Protein 7D6F (pdb70)

Foldseek 3Di:
DWDKDKFFFDPVDAQFWDWAADDADPRQRIFTQDGHPPHSCVVSVPHDRGKRWQAKQPHGCRVPDPVVVVVCSVPVPRMMMTTIDHD/DPPDDDDDD

Structure (mmCIF, N/CA/C/O backbone):
data_7D6F
#
_entry.id   7D6F
#
_cell.length_a   74.045
_cell.length_b   95.666
_cell.length_c   35.167
_cell.angle_alpha   90.000
_cell.angle_beta   90.000
_cell.angle_gamma   90.000
#
_symmetry.space_group_name_H-M   'C 2 2 2'
#
loop_
_entity.id
_entity.type
_entity.pdbx_description
1 polymer 'Membrane-associated guanylate kinase, WW and PDZ domain-containing protein 2'
2 polymer 'Kinase D-interacting substrate of 220 kDa'
3 non-polymer GLYCEROL
4 water water
#
loop_
_atom_site.group_PDB
_atom_site.id
_atom_site.type_symbol
_atom_site.label_atom_id
_atom_site.label_alt_id
_atom_site.label_comp_id
_atom_site.label_asym_id
_atom_site.label_entity_id
_atom_site.label_seq_id
_atom_site.pdbx_PDB_ins_code
_atom_site.Cartn_x
_atom_site.Cartn_y
_atom_site.Cartn_z
_atom_site.occupancy
_atom_site.B_iso_or_equiv
_atom_site.auth_seq_id
_atom_site.auth_comp_id
_atom_site.auth_asym_id
_atom_site.auth_atom_id
_atom_site.pdbx_PDB_model_num
ATOM 1 N N . GLN A 1 7 ? -6.963 1.059 7.513 1.00 128.13 916 GLN A N 1
ATOM 2 C CA . GLN A 1 7 ? -6.371 0.345 8.638 1.00 130.03 916 GLN A CA 1
ATOM 3 C C . GLN A 1 7 ? -6.278 -1.148 8.345 1.00 125.94 916 GLN A C 1
ATOM 4 O O . GLN A 1 7 ? -6.896 -1.963 9.030 1.00 129.43 916 GLN A O 1
ATOM 6 N N . THR A 1 8 ? -5.499 -1.502 7.325 1.00 119.72 917 THR A N 1
ATOM 7 C CA . THR A 1 8 ? -5.363 -2.892 6.894 1.00 106.79 917 THR A CA 1
ATOM 8 C C . THR A 1 8 ? -4.151 -3.502 7.588 1.00 107.38 917 THR A C 1
ATOM 9 O O . THR A 1 8 ? -3.006 -3.217 7.231 1.00 107.85 917 THR A O 1
ATOM 13 N N . SER A 1 9 ? -4.404 -4.343 8.585 1.00 118.13 918 SER A N 1
ATOM 14 C CA . SER A 1 9 ? -3.358 -5.097 9.259 1.00 125.37 918 SER A CA 1
ATOM 15 C C . SER A 1 9 ? -3.272 -6.494 8.659 1.00 126.56 918 SER A C 1
ATOM 16 O O . SER A 1 9 ? -4.295 -7.141 8.416 1.00 131.58 918 SER A O 1
ATOM 19 N N . ASP A 1 10 ? -2.048 -6.952 8.412 1.00 121.26 919 ASP A N 1
ATOM 20 C CA . ASP A 1 10 ? -1.807 -8.246 7.788 1.00 108.63 919 ASP A CA 1
ATOM 21 C C . ASP A 1 10 ? -1.483 -9.283 8.855 1.00 99.73 919 ASP A C 1
ATOM 22 O O . ASP A 1 10 ? -0.579 -9.079 9.672 1.00 96.19 919 ASP A O 1
ATOM 27 N N . VAL A 1 11 ? -2.218 -10.391 8.839 1.00 94.95 920 VAL A N 1
ATOM 28 C CA . VAL A 1 11 ? -2.094 -11.447 9.836 1.00 87.16 920 VAL A CA 1
ATOM 29 C C . VAL A 1 11 ? -1.786 -12.752 9.118 1.00 89.19 920 VAL A C 1
ATOM 30 O O . VAL A 1 11 ? -2.596 -13.229 8.313 1.00 91.30 920 VAL A O 1
ATOM 34 N N . VAL A 1 12 ? -0.620 -13.330 9.411 1.00 83.85 921 VAL A N 1
ATOM 35 C CA . VAL A 1 12 ? -0.303 -14.682 8.966 1.00 81.17 921 VAL A CA 1
ATOM 36 C C . VAL A 1 12 ? -0.786 -15.653 10.033 1.00 77.30 921 VAL A C 1
ATOM 37 O O . VAL A 1 12 ? -0.796 -15.348 11.230 1.00 81.44 921 VAL A O 1
ATOM 41 N N . ILE A 1 13 ? -1.217 -16.830 9.594 1.00 74.36 922 ILE A N 1
ATOM 42 C CA . ILE A 1 13 ? -1.798 -17.836 10.474 1.00 68.07 922 ILE A CA 1
ATOM 43 C C . ILE A 1 13 ? -1.072 -19.143 10.205 1.00 62.31 922 ILE A C 1
ATOM 44 O O . ILE A 1 13 ? -1.194 -19.710 9.112 1.00 58.69 922 ILE A O 1
ATOM 49 N N . HIS A 1 14 ? -0.323 -19.623 11.190 1.00 69.57 923 HIS A N 1
ATOM 50 C CA . HIS A 1 14 ? 0.422 -20.867 11.071 1.00 77.16 923 HIS A CA 1
ATOM 51 C C . HIS A 1 14 ? -0.379 -21.988 11.720 1.00 80.07 923 HIS A C 1
ATOM 52 O O . HIS A 1 14 ? -0.701 -21.917 12.911 1.00 95.49 923 HIS A O 1
ATOM 59 N N . ARG A 1 15 ? -0.707 -23.008 10.935 1.00 73.04 924 ARG A N 1
ATOM 60 C CA . ARG A 1 15 ? -1.434 -24.176 11.407 1.00 75.14 924 ARG A CA 1
ATOM 61 C C . ARG A 1 15 ? -0.540 -25.408 11.345 1.00 84.36 924 ARG A C 1
ATOM 62 O O . ARG A 1 15 ? 0.543 -25.395 10.755 1.00 85.04 924 ARG A O 1
ATOM 70 N N . LYS A 1 16 ? -1.016 -26.482 11.964 1.00 102.26 925 LYS A N 1
ATOM 71 C CA . LYS A 1 16 ? -0.410 -27.798 11.842 1.00 104.61 925 LYS A CA 1
ATOM 72 C C . LYS A 1 16 ? -1.166 -28.611 10.796 1.00 116.45 925 LYS A C 1
ATOM 73 O O . LYS A 1 16 ? -2.284 -28.271 10.402 1.00 130.92 925 LYS A O 1
ATOM 75 N N . GLU A 1 17 ? -0.540 -29.700 10.344 1.00 112.50 926 GLU A N 1
ATOM 76 C CA . GLU A 1 17 ? -1.169 -30.527 9.321 1.00 118.97 926 GLU A CA 1
ATOM 77 C C . GLU A 1 17 ? -2.345 -31.330 9.864 1.00 136.94 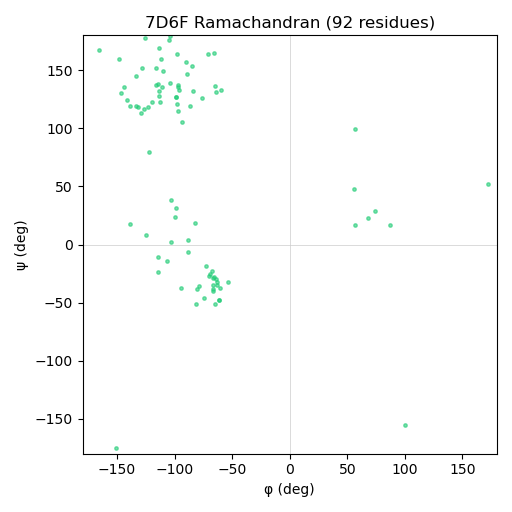926 GLU A C 1
ATOM 78 O O . GLU A 1 17 ? -3.184 -31.785 9.078 1.00 112.42 926 GLU A O 1
ATOM 84 N N . ASN A 1 18 ? -2.435 -31.502 11.184 1.00 178.22 927 ASN A N 1
ATOM 85 C CA . ASN A 1 18 ? -3.544 -32.251 11.764 1.00 184.53 927 ASN A CA 1
ATOM 86 C C . ASN A 1 18 ? -4.799 -31.395 11.881 1.00 171.92 927 ASN A C 1
ATOM 87 O O . ASN A 1 18 ? -5.912 -31.887 11.662 1.00 177.32 927 ASN A O 1
ATOM 89 N N . GLU A 1 19 ? -4.640 -30.121 12.222 1.00 139.46 928 GLU A N 1
ATOM 90 C CA . GLU A 1 19 ? -5.759 -29.213 12.407 1.00 124.53 928 GLU A CA 1
ATOM 91 C C . GLU A 1 19 ? -5.871 -28.261 11.217 1.00 110.46 928 GLU A C 1
ATOM 92 O O . GLU A 1 19 ? -5.052 -28.267 10.295 1.00 126.33 928 GLU A O 1
ATOM 94 N N . GLY A 1 20 ? -6.919 -27.437 11.238 1.00 73.65 929 GLY A N 1
ATOM 95 C CA . GLY A 1 20 ? -7.068 -26.353 10.296 1.00 54.29 929 GLY A CA 1
ATOM 96 C C . GLY A 1 20 ? -6.752 -25.014 10.945 1.00 57.73 929 GLY A C 1
ATOM 97 O O . GLY A 1 20 ? -6.424 -24.920 12.125 1.00 85.96 929 GLY A O 1
ATOM 98 N N . PHE A 1 21 ? -6.860 -23.957 10.137 1.00 57.27 930 PHE A N 1
ATOM 99 C CA . PHE A 1 21 ? -6.604 -22.619 10.661 1.00 58.46 930 PHE A CA 1
ATOM 100 C C . PHE A 1 21 ? -7.623 -22.235 11.726 1.00 73.04 930 PHE A C 1
ATOM 101 O O . PHE A 1 21 ? -7.304 -21.470 12.643 1.00 74.92 930 PHE A O 1
ATOM 109 N N . GLY A 1 22 ? -8.843 -22.756 11.630 1.00 72.12 931 GLY A N 1
ATOM 110 C CA . GLY A 1 22 ? -9.810 -22.604 12.697 1.00 93.69 931 GLY A CA 1
ATOM 111 C C . GLY A 1 22 ? -10.648 -21.349 12.662 1.00 93.99 931 GLY A C 1
ATOM 112 O O . GLY A 1 22 ? -11.253 -21.001 13.683 1.00 88.79 931 GLY A O 1
ATOM 113 N N . PHE A 1 23 ? -10.704 -20.653 11.530 1.00 74.65 932 PHE A N 1
ATOM 114 C CA . PHE A 1 23 ? -11.604 -19.524 11.356 1.00 65.43 932 PHE A CA 1
ATOM 115 C C . PHE A 1 23 ? 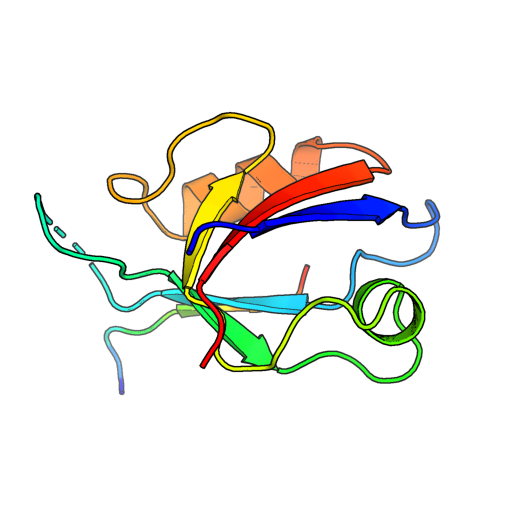-12.611 -19.847 10.261 1.00 60.89 932 PHE A C 1
ATOM 116 O O . PHE A 1 23 ? -12.329 -20.629 9.349 1.00 72.60 932 PHE A O 1
ATOM 124 N N . VAL A 1 24 ? -13.791 -19.242 10.360 1.00 55.84 933 VAL A N 1
ATOM 125 C CA . VAL A 1 24 ? -14.854 -19.423 9.377 1.00 62.70 933 VAL A CA 1
ATOM 126 C C . VAL A 1 24 ? -15.083 -18.101 8.661 1.00 66.87 933 VAL A C 1
ATOM 127 O O . VAL A 1 24 ? -15.189 -17.047 9.300 1.00 70.13 933 VAL A O 1
ATOM 131 N N . ILE A 1 25 ? -15.143 -18.158 7.335 1.00 43.45 934 ILE A N 1
ATOM 132 C CA . ILE A 1 25 ? -15.434 -16.999 6.504 1.00 53.80 934 ILE A CA 1
ATOM 133 C C . ILE A 1 25 ? -16.920 -17.003 6.177 1.00 65.21 934 ILE A C 1
ATOM 134 O O . ILE A 1 25 ? -17.477 -18.039 5.792 1.00 53.07 934 ILE A O 1
ATOM 139 N N . ILE A 1 26 ? -17.562 -15.849 6.338 1.00 58.14 935 ILE A N 1
ATOM 140 C CA . ILE A 1 26 ? -18.954 -15.647 5.958 1.00 54.13 935 ILE A CA 1
ATOM 141 C C . ILE A 1 26 ? -18.983 -14.667 4.792 1.00 70.10 935 ILE A C 1
ATOM 142 O O . ILE A 1 26 ? -18.470 -13.545 4.899 1.00 94.08 935 ILE A O 1
ATOM 147 N N . SER A 1 27 ? -19.567 -15.093 3.676 1.00 56.27 936 SER A N 1
ATOM 148 C CA . SER A 1 27 ? -19.692 -14.261 2.489 1.00 81.20 936 SER A CA 1
ATOM 149 C C . SER A 1 27 ? -21.148 -13.870 2.277 1.00 96.00 936 SER A C 1
ATOM 150 O O . SER A 1 27 ? -22.066 -14.615 2.633 1.00 104.94 936 SER A O 1
ATOM 153 N N . SER A 1 28 ? -21.353 -12.691 1.687 1.00 109.95 937 SER A N 1
ATOM 154 C CA . SER A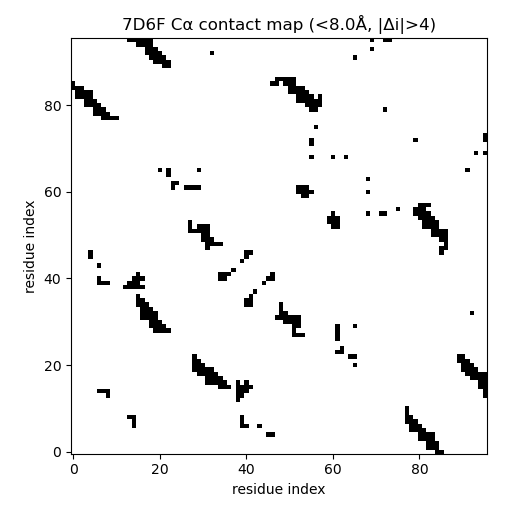 1 28 ? -22.684 -12.116 1.546 1.00 119.84 937 SER A CA 1
ATOM 155 C C . SER A 1 28 ? -23.234 -12.163 0.128 1.00 123.81 937 SER A C 1
ATOM 156 O O . SER A 1 28 ? -24.440 -11.954 -0.051 1.00 138.95 937 SER A O 1
ATOM 159 N N . LEU A 1 29 ? -22.397 -12.424 -0.874 1.00 108.48 938 LEU A N 1
ATOM 160 C CA . LEU A 1 29 ? -22.831 -12.497 -2.271 1.00 113.19 938 LEU A CA 1
ATOM 161 C C . LEU A 1 29 ? -23.513 -11.207 -2.726 1.00 118.09 938 LEU A C 1
ATOM 162 O O . LEU A 1 29 ? -24.731 -11.165 -2.912 1.00 99.62 938 LEU A O 1
ATOM 164 N N . ALA A 1 36 ? -19.206 -4.427 -7.732 1.00 184.33 945 ALA A N 1
ATOM 165 C CA . ALA A 1 36 ? -18.663 -4.782 -6.427 1.00 180.46 945 ALA A CA 1
ATOM 166 C C . ALA A 1 36 ? -17.329 -4.082 -6.188 1.00 184.35 945 ALA A C 1
ATOM 167 O O . ALA A 1 36 ? -16.333 -4.719 -5.843 1.00 174.05 945 ALA A O 1
ATOM 169 N N . THR A 1 37 ? -17.319 -2.761 -6.373 1.00 202.25 946 THR A N 1
ATOM 170 C CA . THR A 1 37 ? -16.091 -1.990 -6.212 1.00 206.07 946 THR A CA 1
ATOM 171 C C . THR A 1 37 ? -15.819 -1.672 -4.747 1.00 201.22 946 THR A C 1
ATOM 172 O O . THR A 1 37 ? -14.717 -1.919 -4.245 1.00 193.96 946 THR A O 1
ATOM 174 N N . ILE A 1 38 ? -16.808 -1.121 -4.046 1.00 204.09 947 ILE A N 1
ATOM 175 C CA . ILE A 1 38 ? -16.674 -0.764 -2.635 1.00 191.66 947 ILE A CA 1
ATOM 176 C C . ILE A 1 38 ? -17.375 -1.766 -1.727 1.00 182.84 947 ILE A C 1
ATOM 177 O O . ILE A 1 38 ? -17.979 -1.388 -0.719 1.00 190.84 947 ILE A O 1
ATOM 179 N N . THR A 1 39 ? -17.305 -3.055 -2.058 1.00 163.50 948 THR A N 1
ATOM 180 C CA . THR A 1 39 ? -17.973 -4.106 -1.303 1.00 150.56 948 THR A CA 1
ATOM 181 C C . THR A 1 39 ? -16.946 -5.055 -0.700 1.00 117.84 948 THR A C 1
ATOM 182 O O . THR A 1 39 ? -15.979 -5.444 -1.362 1.00 98.03 948 THR A O 1
ATOM 186 N N . VAL A 1 40 ? -17.170 -5.431 0.555 1.00 105.18 949 VAL A N 1
ATOM 187 C CA . VAL A 1 40 ? -16.334 -6.408 1.248 1.00 89.35 949 VAL A CA 1
ATOM 188 C C . VAL A 1 40 ? -17.221 -7.562 1.702 1.00 89.16 949 VAL A C 1
ATOM 189 O O . VAL A 1 40 ? -17.597 -7.633 2.882 1.00 79.97 949 VAL A O 1
ATOM 193 N N . PRO A 1 41 ? -17.572 -8.491 0.808 1.00 90.88 950 PRO A N 1
ATOM 194 C CA . PRO A 1 41 ? -18.586 -9.495 1.163 1.00 72.09 950 PRO A CA 1
ATOM 195 C C . PRO A 1 41 ? -18.118 -10.487 2.210 1.00 66.74 950 PRO A C 1
ATOM 196 O O . PRO A 1 41 ? -18.956 -11.054 2.921 1.00 72.80 950 PRO A O 1
ATOM 200 N N . HIS A 1 42 ? -16.815 -10.712 2.332 1.00 62.98 951 HIS A N 1
ATOM 201 C CA . HIS A 1 42 ? -16.287 -11.766 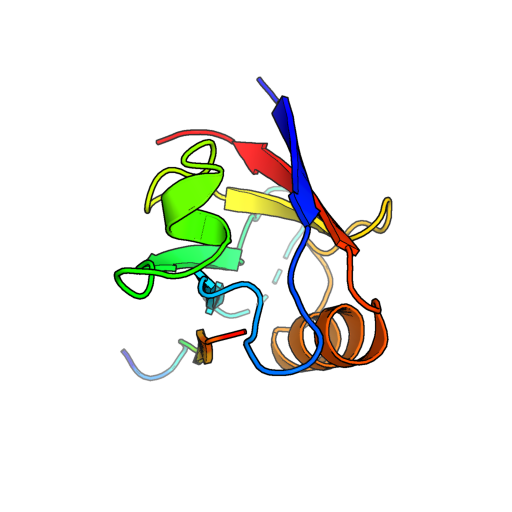3.186 1.00 58.61 951 HIS A CA 1
ATOM 202 C C . HIS A 1 42 ? -15.725 -11.186 4.476 1.00 64.10 951 HIS A C 1
ATOM 203 O O . HIS A 1 42 ? -15.068 -10.141 4.470 1.00 82.40 951 HIS A O 1
ATOM 210 N N . LYS A 1 43 ? -15.993 -11.875 5.580 1.00 6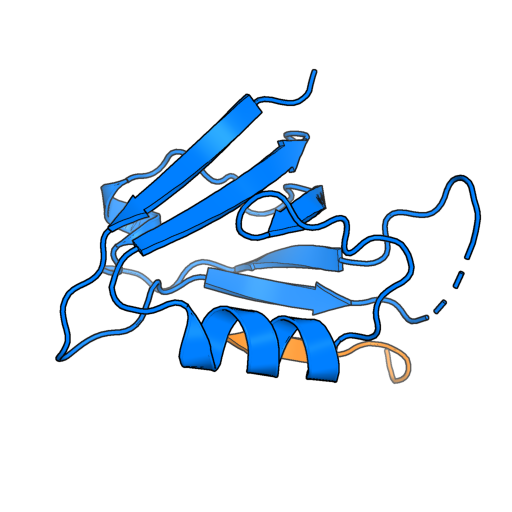3.58 952 LYS A N 1
ATOM 211 C CA . LYS A 1 43 ? -15.506 -11.485 6.894 1.00 76.45 952 LYS A CA 1
ATOM 212 C C . LYS A 1 43 ? -15.339 -12.749 7.731 1.00 75.71 952 LYS A C 1
ATOM 213 O O . LYS A 1 43 ? -15.522 -13.867 7.240 1.00 66.59 952 LYS A O 1
ATOM 215 N N . ILE A 1 44 ? -14.990 -12.571 9.000 1.00 75.49 953 ILE A N 1
ATOM 216 C CA . ILE A 1 44 ? -14.914 -13.667 9.959 1.00 83.78 953 ILE A CA 1
ATOM 217 C C . ILE A 1 44 ? -16.217 -13.708 10.741 1.00 83.39 953 ILE A C 1
ATOM 218 O O . ILE A 1 44 ? -16.754 -12.663 11.129 1.00 96.49 953 ILE A O 1
ATOM 223 N N . GLY A 1 45 ? -16.740 -14.911 10.957 1.00 75.65 954 GLY A N 1
ATOM 224 C CA . GLY A 1 45 ? -18.011 -15.060 11.636 1.00 91.01 954 GLY A CA 1
ATOM 225 C C . GLY A 1 45 ? -17.900 -15.754 12.976 1.00 112.96 954 GLY A C 1
ATOM 226 O O . GLY A 1 45 ? -18.756 -15.579 13.849 1.00 146.58 954 GLY A O 1
ATOM 227 N N . ARG A 1 46 ? -16.844 -16.544 13.146 1.00 88.37 955 ARG A N 1
ATOM 228 C CA . ARG A 1 46 ? -16.614 -17.300 14.371 1.00 95.25 955 ARG A CA 1
ATOM 229 C C . ARG A 1 46 ? -15.173 -17.792 14.348 1.00 87.80 955 ARG A C 1
ATOM 230 O O . ARG A 1 46 ? -14.492 -17.731 13.322 1.00 73.27 955 ARG A O 1
ATOM 232 N N . ILE A 1 47 ? -14.716 -18.275 15.501 1.00 95.84 956 ILE A N 1
ATOM 233 C CA . ILE A 1 47 ? -13.366 -18.807 15.655 1.00 80.40 956 ILE A CA 1
ATOM 234 C C . ILE A 1 47 ? -13.456 -20.062 16.510 1.00 91.77 956 ILE A C 1
ATOM 235 O O . ILE A 1 47 ? -13.904 -20.000 17.661 1.00 120.95 956 ILE A O 1
ATOM 240 N N . ILE A 1 48 ? -13.039 -21.201 15.952 1.00 72.16 957 ILE A N 1
ATOM 241 C CA . ILE A 1 48 ? -13.097 -22.454 16.694 1.00 79.40 957 ILE A CA 1
ATOM 242 C C . ILE A 1 48 ? -12.170 -22.377 17.898 1.00 89.93 957 ILE A C 1
ATOM 243 O O . ILE A 1 48 ? -11.005 -21.977 17.784 1.00 89.87 957 ILE A O 1
ATOM 248 N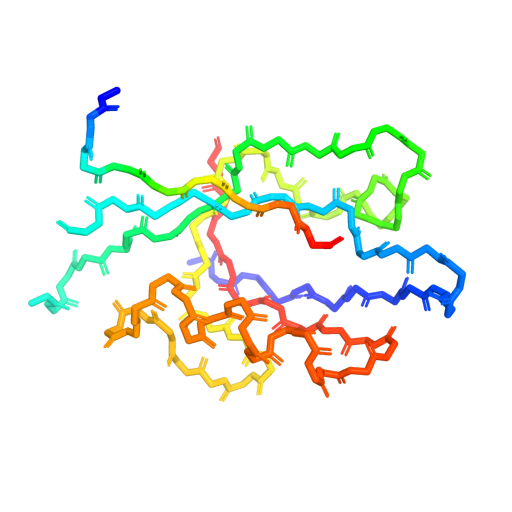 N . ASP A 1 49 ? -12.693 -22.749 19.064 1.00 99.73 958 ASP A N 1
ATOM 249 C CA . ASP A 1 49 ? -11.903 -22.711 20.286 1.00 122.81 958 ASP A CA 1
ATOM 250 C C . ASP A 1 49 ? -10.754 -23.709 20.214 1.00 122.52 958 ASP A C 1
ATOM 251 O O . ASP A 1 49 ? -10.926 -24.851 19.778 1.00 119.11 958 ASP A O 1
ATOM 253 N N . GLY A 1 50 ? -9.575 -23.270 20.643 1.00 119.71 959 GLY A N 1
ATOM 254 C CA . GLY A 1 50 ? -8.407 -24.129 20.602 1.00 135.29 959 GLY A CA 1
ATOM 255 C C . GLY A 1 50 ? -7.836 -24.331 19.218 1.00 137.29 959 GLY A C 1
ATOM 256 O O . GLY A 1 50 ? -7.245 -25.380 18.946 1.00 147.03 959 GLY A O 1
ATOM 257 N N . SER A 1 51 ? -7.998 -23.355 18.336 1.00 129.79 960 SER A N 1
ATOM 258 C CA . SER A 1 51 ? -7.506 -23.417 16.972 1.00 118.95 960 SER A CA 1
ATOM 259 C C . SER A 1 51 ? -6.385 -22.409 16.761 1.00 121.43 960 SER A C 1
ATOM 260 O O . SER A 1 51 ? -6.239 -21.458 17.536 1.00 126.23 960 SER A O 1
ATOM 263 N N . PRO A 1 52 ? -5.557 -22.597 15.728 1.00 112.32 961 PRO A N 1
ATOM 264 C CA . PRO A 1 52 ? -4.494 -21.615 15.451 1.00 94.90 961 PRO A CA 1
ATOM 265 C C . PRO A 1 52 ? -4.992 -20.185 15.319 1.00 89.68 961 PRO A C 1
ATOM 266 O O . PRO A 1 52 ? -4.264 -19.252 15.682 1.00 80.03 961 PRO A O 1
ATOM 270 N N . ALA A 1 53 ? -6.211 -19.979 14.813 1.00 91.61 962 ALA A N 1
ATOM 271 C CA . ALA A 1 53 ? -6.774 -18.634 14.793 1.00 77.45 962 ALA A CA 1
ATOM 272 C C . ALA A 1 53 ? -7.052 -18.129 16.202 1.00 91.84 962 ALA A C 1
ATOM 273 O O . ALA A 1 53 ? -7.016 -16.917 16.446 1.00 90.62 962 ALA A O 1
ATOM 275 N N . ASP A 1 54 ? -7.328 -19.039 17.137 1.00 107.44 963 ASP A N 1
ATOM 276 C CA . ASP A 1 54 ? -7.539 -18.657 18.528 1.00 122.00 963 ASP A CA 1
ATOM 277 C C . ASP A 1 54 ? -6.215 -18.403 19.240 1.00 134.24 963 ASP A 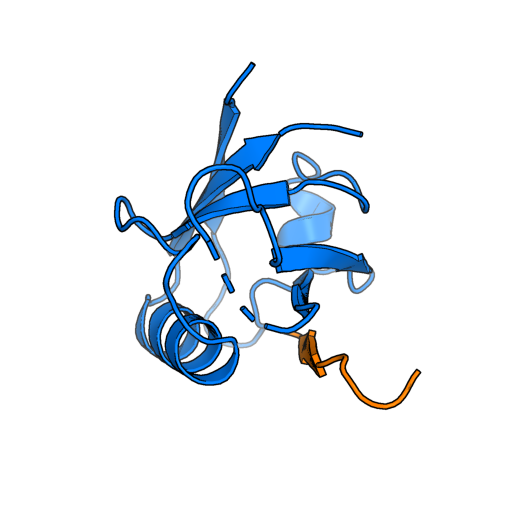C 1
ATOM 278 O O . ASP A 1 54 ? -6.124 -17.505 20.085 1.00 133.40 963 ASP A O 1
ATOM 283 N N . ARG A 1 55 ? -5.182 -19.181 18.907 1.00 141.47 964 ARG A N 1
ATOM 284 C CA . ARG A 1 55 ? -3.879 -19.009 19.544 1.00 132.26 964 ARG A CA 1
ATOM 285 C C . ARG A 1 55 ? -3.166 -17.769 19.016 1.00 141.22 964 ARG A C 1
ATOM 286 O O . ARG A 1 55 ? -2.615 -16.982 19.794 1.00 145.52 964 ARG A O 1
ATOM 294 N N . CYS A 1 56 ? -3.158 -17.583 17.693 1.00 147.67 965 CYS A N 1
ATOM 295 C CA . CYS A 1 56 ? -2.609 -16.353 17.129 1.00 157.46 965 CYS A CA 1
ATOM 296 C C . CYS A 1 56 ? -3.376 -15.137 17.633 1.00 182.70 965 CYS A C 1
ATOM 297 O O . CYS A 1 56 ? -2.786 -14.076 17.873 1.00 192.40 965 CYS A O 1
ATOM 300 N N . ALA A 1 57 ? -4.695 -15.273 17.789 1.00 192.01 966 ALA A N 1
ATOM 301 C CA . ALA A 1 57 ? -5.563 -14.296 18.448 1.00 194.63 966 ALA A CA 1
ATOM 302 C C . ALA A 1 57 ? -5.495 -12.908 17.818 1.00 182.18 966 ALA A C 1
ATOM 303 O O . ALA A 1 57 ? -5.926 -11.927 18.432 1.00 198.74 966 ALA A O 1
ATOM 305 N N . LYS A 1 58 ? -4.970 -12.791 16.601 1.00 142.82 967 LYS A N 1
ATOM 306 C CA . LYS A 1 58 ? -4.929 -11.504 15.925 1.00 118.76 967 LYS A CA 1
ATOM 307 C C . LYS A 1 58 ? -6.187 -11.220 15.116 1.00 123.43 967 LYS A C 1
ATOM 308 O O . LYS A 1 58 ? -6.331 -10.110 14.594 1.00 131.99 967 LYS A O 1
ATOM 310 N N . LEU A 1 59 ? -7.095 -12.185 15.006 1.00 116.76 968 LEU A N 1
ATOM 311 C CA . LEU A 1 59 ? -8.332 -12.020 14.258 1.00 106.03 968 LEU A CA 1
ATOM 312 C C . LEU A 1 59 ? -9.468 -11.691 15.213 1.00 113.50 968 LEU A C 1
ATOM 313 O O . LEU A 1 59 ? -9.693 -12.414 16.189 1.00 126.57 968 LEU A O 1
ATOM 318 N N . LYS A 1 60 ? -10.179 -10.606 14.932 1.00 120.84 969 LYS A N 1
ATOM 319 C CA . LYS A 1 60 ? -11.454 -10.368 15.587 1.00 127.14 969 LYS A CA 1
ATOM 320 C C . LYS A 1 60 ? -12.573 -11.004 14.768 1.00 117.22 969 LYS A C 1
ATOM 321 O O . LYS A 1 60 ? -12.446 -11.230 13.563 1.00 106.26 969 LYS A O 1
ATOM 323 N N . VAL A 1 61 ? -13.685 -11.278 15.445 1.00 124.33 970 VAL A N 1
ATOM 324 C CA . VAL A 1 61 ? -14.753 -12.119 14.916 1.00 117.80 970 VAL A CA 1
ATOM 325 C C . VAL A 1 61 ? -15.637 -11.264 14.004 1.00 108.37 970 VAL A C 1
ATOM 326 O O . VAL A 1 61 ? -16.765 -11.634 13.663 1.00 122.51 970 VAL A O 1
ATOM 330 N N . GLY A 1 62 ? -15.111 -10.123 13.568 1.00 96.38 971 GLY A N 1
ATOM 331 C CA . GLY A 1 62 ? -15.823 -9.288 12.622 1.00 91.16 971 GLY A CA 1
ATOM 332 C C . GLY A 1 62 ? -14.935 -8.694 11.548 1.00 98.04 971 GLY A C 1
ATOM 333 O O . GLY A 1 62 ? -15.321 -7.733 10.875 1.00 95.80 971 GLY A O 1
ATOM 334 N N . ASP A 1 63 ? -13.746 -9.262 11.367 1.00 113.80 972 ASP A N 1
ATOM 335 C CA . ASP A 1 63 ? -12.762 -8.688 10.459 1.00 112.79 972 ASP A CA 1
ATOM 336 C C . ASP A 1 63 ? -13.120 -8.979 9.007 1.00 103.30 972 ASP A C 1
ATOM 337 O O . ASP A 1 63 ? -13.321 -10.136 8.627 1.00 107.59 972 ASP A O 1
ATOM 342 N N . ARG A 1 64 ? -13.190 -7.923 8.198 1.00 82.00 973 ARG A N 1
ATOM 343 C CA . ARG A 1 64 ? -13.460 -8.046 6.771 1.00 81.76 973 ARG A CA 1
ATOM 344 C C . ARG A 1 64 ? -12.143 -8.269 6.035 1.00 80.56 973 ARG A C 1
ATOM 345 O O . ARG A 1 64 ? -11.245 -7.421 6.088 1.00 71.41 973 ARG A O 1
ATOM 347 N N . ILE A 1 65 ? -12.031 -9.405 5.354 1.00 74.87 974 ILE A N 1
ATOM 348 C CA . ILE A 1 65 ? -10.788 -9.781 4.688 1.00 74.80 974 ILE A CA 1
ATOM 349 C C . ILE A 1 65 ? -10.738 -9.122 3.317 1.00 70.11 974 ILE A C 1
ATOM 350 O O . ILE A 1 65 ? -11.709 -9.176 2.552 1.00 74.8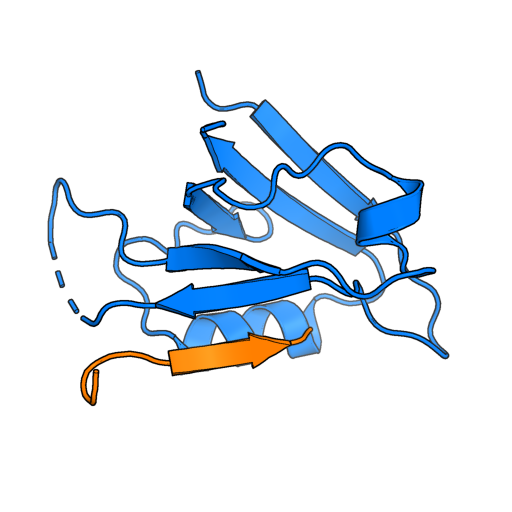8 974 ILE A O 1
ATOM 355 N N . LEU A 1 66 ? -9.606 -8.494 3.003 1.00 61.65 975 LEU A N 1
ATOM 356 C CA . LEU A 1 66 ? -9.407 -7.925 1.676 1.00 63.92 975 LEU A CA 1
ATOM 357 C C . LEU A 1 66 ? -8.684 -8.883 0.738 1.00 62.95 975 LEU A C 1
ATOM 358 O O . LEU A 1 66 ? -9.011 -8.945 -0.452 1.00 62.74 975 LEU A O 1
ATOM 363 N N . ALA A 1 67 ? -7.714 -9.641 1.250 1.00 65.35 976 ALA A N 1
ATOM 364 C CA . ALA A 1 67 ? -6.910 -10.514 0.409 1.00 67.30 976 ALA A CA 1
ATOM 365 C C . ALA A 1 67 ? -6.483 -11.743 1.199 1.00 69.02 976 ALA A C 1
ATOM 366 O O . ALA A 1 67 ? -6.482 -11.749 2.433 1.00 69.28 976 ALA A O 1
ATOM 368 N N . VAL A 1 68 ? -6.114 -12.787 0.460 1.00 60.15 977 VAL A N 1
ATOM 369 C CA . VAL A 1 68 ? -5.647 -14.048 1.024 1.00 57.76 977 VAL A CA 1
ATOM 370 C C . VAL A 1 68 ? -4.361 -14.431 0.305 1.00 56.35 977 VAL A C 1
ATOM 371 O O . VAL A 1 68 ? -4.370 -14.645 -0.914 1.00 40.36 977 VAL A O 1
ATOM 375 N N . ASN A 1 69 ? -3.261 -14.520 1.057 1.00 41.16 978 ASN A N 1
ATOM 376 C CA . ASN A 1 69 ? -1.942 -14.837 0.506 1.00 55.77 978 ASN A CA 1
ATOM 377 C C . ASN A 1 69 ? -1.562 -13.860 -0.606 1.00 56.82 978 ASN A C 1
ATOM 378 O O . ASN A 1 69 ? -1.119 -14.253 -1.688 1.00 43.73 978 ASN A O 1
ATOM 383 N N . GLY A 1 70 ? -1.744 -12.571 -0.327 1.00 44.51 979 GLY A N 1
ATOM 384 C CA . GLY A 1 70 ? -1.407 -11.540 -1.287 1.00 42.31 979 GLY A CA 1
ATOM 385 C C . GLY A 1 70 ? -2.275 -11.511 -2.521 1.00 43.55 979 GLY A C 1
ATOM 386 O O . GLY A 1 70 ? -1.851 -10.984 -3.551 1.00 61.15 979 GLY A O 1
ATOM 387 N N . GLN A 1 71 ? -3.486 -12.057 -2.446 1.00 42.57 980 GLN A N 1
ATOM 388 C CA . GLN A 1 71 ? -4.374 -12.163 -3.596 1.00 45.53 980 GLN A CA 1
ATOM 389 C C . GLN A 1 71 ? -5.714 -11.544 -3.229 1.00 67.90 980 GLN A C 1
ATOM 390 O O . GLN A 1 71 ? -6.399 -12.041 -2.331 1.00 72.76 980 GLN A O 1
ATOM 396 N N . SER A 1 72 ? -6.082 -10.466 -3.922 1.00 74.31 981 SER A N 1
ATOM 397 C CA . SER A 1 72 ? -7.334 -9.774 -3.634 1.00 73.83 981 SER A CA 1
ATOM 398 C C . SER A 1 72 ? -8.522 -10.710 -3.823 1.00 77.87 981 SER A C 1
ATOM 399 O O . SER A 1 72 ? -8.621 -11.412 -4.834 1.00 73.63 981 SER A O 1
ATOM 402 N N . ILE A 1 73 ? -9.428 -10.716 -2.844 1.00 87.99 982 ILE A N 1
ATOM 403 C CA . ILE A 1 73 ? -10.550 -11.650 -2.831 1.00 99.71 982 ILE A CA 1
ATOM 404 C C . ILE A 1 73 ? -11.878 -10.912 -2.721 1.00 100.48 982 ILE A C 1
ATOM 405 O O . ILE A 1 73 ? -12.929 -11.539 -2.547 1.00 95.16 982 ILE A O 1
ATOM 410 N N . ILE A 1 74 ? -11.846 -9.581 -2.816 1.00 98.42 983 ILE A N 1
ATOM 411 C CA . ILE A 1 74 ? -13.088 -8.820 -2.702 1.00 93.40 983 ILE A CA 1
ATOM 412 C C . ILE A 1 74 ? -14.010 -9.108 -3.880 1.00 86.93 983 ILE A C 1
ATOM 413 O O . ILE A 1 74 ? -15.236 -9.148 -3.721 1.00 83.99 983 ILE A O 1
ATOM 418 N N . ASN A 1 75 ? -13.447 -9.323 -5.069 1.00 100.08 984 ASN A N 1
ATOM 419 C CA . ASN A 1 75 ? -14.214 -9.667 -6.257 1.00 107.76 984 ASN A CA 1
ATOM 420 C C . ASN A 1 75 ? -14.192 -11.164 -6.542 1.00 101.18 984 ASN A C 1
ATOM 421 O O . ASN A 1 75 ? -14.403 -11.575 -7.688 1.00 104.42 984 ASN A O 1
ATOM 426 N N . MET A 1 76 ? -13.942 -11.986 -5.520 1.00 95.35 985 MET A N 1
ATOM 427 C CA . MET A 1 76 ? -13.811 -13.427 -5.648 1.00 84.72 985 MET A CA 1
ATOM 428 C C . MET A 1 76 ? -14.946 -14.136 -4.918 1.00 73.34 985 MET A C 1
ATOM 429 O O . MET A 1 76 ? -15.320 -13.728 -3.812 1.00 75.63 985 MET A O 1
ATOM 434 N N . PRO A 1 77 ? -15.521 -15.181 -5.508 1.00 72.73 986 PRO A N 1
ATOM 435 C CA . PRO A 1 77 ? -16.622 -15.896 -4.850 1.00 68.64 986 PRO A CA 1
ATOM 436 C C . PRO A 1 77 ? -16.162 -16.601 -3.580 1.00 69.21 986 PRO A C 1
ATOM 437 O O . PRO A 1 77 ? -14.972 -16.789 -3.322 1.00 79.76 986 PRO A O 1
ATOM 441 N N . HIS A 1 78 ? -17.153 -17.000 -2.777 1.00 63.99 987 HIS A N 1
ATOM 442 C CA . HIS A 1 78 ? -16.878 -17.695 -1.522 1.00 44.46 987 HIS A CA 1
ATOM 443 C C . HIS A 1 78 ? -16.153 -19.014 -1.759 1.00 68.60 987 HIS A C 1
ATOM 444 O O . HIS A 1 78 ? -15.152 -19.312 -1.097 1.00 75.84 987 HIS A O 1
ATOM 451 N N . ALA A 1 79 ? -16.647 -19.821 -2.702 1.00 73.26 988 ALA A N 1
ATOM 452 C CA . ALA A 1 79 ? -16.050 -21.132 -2.939 1.00 54.18 988 ALA A CA 1
ATOM 453 C C . ALA A 1 79 ? -14.611 -21.023 -3.427 1.00 57.40 988 ALA A C 1
ATOM 454 O O . ALA A 1 79 ? -13.775 -21.868 -3.084 1.00 48.70 988 ALA A O 1
ATOM 456 N N . ASP A 1 80 ? -14.299 -19.997 -4.222 1.00 57.93 989 ASP A N 1
ATOM 457 C CA . ASP A 1 80 ? -12.930 -19.833 -4.702 1.00 67.41 989 ASP A CA 1
ATOM 458 C C . ASP A 1 80 ? -11.982 -19.501 -3.557 1.00 61.32 989 ASP A C 1
ATOM 459 O O . ASP A 1 80 ? -10.838 -19.971 -3.534 1.00 57.15 989 ASP A O 1
ATOM 464 N N . ILE A 1 81 ? -12.439 -18.692 -2.600 1.00 61.57 990 ILE A N 1
ATOM 465 C CA . ILE A 1 81 ? -11.617 -18.376 -1.436 1.00 48.42 990 ILE A CA 1
ATOM 466 C C . ILE A 1 81 ? -11.397 -19.618 -0.585 1.00 52.70 990 ILE A C 1
ATOM 467 O O . ILE A 1 81 ? -10.300 -19.837 -0.055 1.00 50.22 990 ILE A O 1
ATOM 472 N N . VAL A 1 82 ? -12.432 -20.447 -0.434 1.00 45.01 991 VAL A N 1
ATOM 473 C CA . VAL A 1 82 ? -12.275 -21.696 0.305 1.00 44.82 991 VAL A CA 1
ATOM 474 C C . VAL A 1 82 ? -11.246 -22.584 -0.381 1.00 45.02 991 VAL A C 1
ATOM 475 O O . VAL A 1 82 ? -10.331 -23.112 0.260 1.00 60.27 991 VAL A O 1
ATOM 479 N N . LYS A 1 83 ? -11.373 -22.748 -1.701 1.00 41.78 992 LYS A N 1
ATOM 480 C CA . LYS A 1 83 ? -10.396 -23.542 -2.439 1.00 46.73 992 LYS A CA 1
ATOM 481 C C . LYS A 1 83 ? -9.012 -22.913 -2.381 1.00 46.14 992 LYS A C 1
ATOM 482 O O . LYS A 1 83 ? -8.004 -23.628 -2.390 1.00 60.56 992 LYS A O 1
ATOM 484 N N . LEU A 1 84 ? -8.943 -21.583 -2.315 1.00 51.97 993 LEU A N 1
ATOM 485 C CA . LEU A 1 84 ? -7.651 -20.913 -2.216 1.00 59.75 993 LEU A CA 1
ATOM 486 C C . LEU A 1 84 ? -6.960 -21.254 -0.901 1.00 60.45 993 LEU A C 1
ATOM 487 O O . LEU A 1 84 ? -5.791 -21.658 -0.886 1.00 53.79 993 LEU A O 1
ATOM 492 N N . ILE A 1 85 ? -7.673 -21.100 0.217 1.00 58.89 994 ILE A N 1
ATOM 493 C CA . ILE A 1 85 ? -7.095 -21.420 1.518 1.00 38.18 994 ILE A CA 1
ATOM 494 C C . ILE A 1 85 ? -6.906 -22.924 1.675 1.00 46.01 994 ILE A C 1
ATOM 495 O O . ILE A 1 85 ? -6.012 -23.371 2.404 1.00 47.60 994 ILE A O 1
ATOM 500 N N . LYS A 1 86 ? -7.724 -23.730 0.990 1.00 69.66 995 LYS A N 1
ATOM 501 C CA . LYS A 1 86 ? -7.607 -25.181 1.111 1.00 64.94 995 LYS A CA 1
ATOM 502 C C . LYS A 1 86 ? -6.286 -25.690 0.550 1.00 58.72 995 LYS A C 1
ATOM 503 O O . LYS A 1 86 ? -5.779 -26.724 1.000 1.00 58.71 995 LYS A O 1
ATOM 505 N N . ASP A 1 87 ? -5.717 -24.985 -0.423 1.00 64.34 996 ASP A N 1
ATOM 506 C CA . ASP A 1 87 ? -4.449 -25.353 -1.036 1.00 75.55 996 ASP A CA 1
ATOM 507 C C . ASP A 1 87 ? -3.297 -24.488 -0.534 1.00 76.76 996 ASP A C 1
ATOM 508 O O . ASP A 1 87 ? -2.155 -24.673 -0.969 1.00 71.96 996 ASP A O 1
ATOM 513 N N . ALA A 1 88 ? -3.566 -23.569 0.398 1.00 82.50 997 ALA A N 1
ATOM 514 C CA . ALA A 1 88 ? -2.575 -22.585 0.815 1.00 90.50 997 ALA A CA 1
ATOM 515 C C . ALA A 1 88 ? -1.394 -23.198 1.557 1.00 80.72 997 ALA A C 1
ATOM 516 O O . ALA A 1 88 ? -0.319 -22.589 1.592 1.00 92.16 997 ALA A O 1
ATOM 518 N N . GLY A 1 89 ? -1.562 -24.371 2.150 1.00 62.43 998 GLY A N 1
ATOM 519 C CA . GLY A 1 89 ? -0.521 -24.969 2.955 1.00 55.85 998 GLY A CA 1
ATOM 520 C C . GLY A 1 89 ? -0.754 -24.772 4.439 1.00 67.19 998 GLY A C 1
ATOM 521 O O . GLY A 1 89 ? -1.878 -24.582 4.911 1.00 70.85 998 GLY A O 1
ATOM 522 N N . LEU A 1 90 ? 0.345 -24.814 5.188 1.00 69.10 999 LEU A N 1
ATOM 523 C CA . LEU A 1 90 ? 0.291 -24.700 6.639 1.00 85.69 999 LEU A CA 1
ATOM 524 C C . LEU A 1 90 ? 0.355 -23.259 7.129 1.00 78.87 999 LEU A C 1
ATOM 525 O O . LEU A 1 90 ? 0.387 -23.035 8.344 1.00 66.99 999 LEU A O 1
ATOM 530 N N . SER A 1 91 ? 0.370 -22.283 6.224 1.00 69.25 1000 SER A N 1
ATOM 531 C CA . SER A 1 91 ? 0.354 -20.877 6.599 1.00 56.18 1000 SER A CA 1
ATOM 532 C C . SER A 1 91 ? -0.470 -20.095 5.588 1.00 58.85 1000 SER A C 1
ATOM 533 O O . SER A 1 91 ? -0.335 -20.295 4.377 1.00 70.35 1000 SER A O 1
ATOM 536 N N . VAL A 1 92 ? -1.325 -19.207 6.092 1.00 50.20 1001 VAL A N 1
ATOM 537 C CA . VAL A 1 92 ? -2.145 -18.338 5.257 1.00 46.88 1001 VAL A CA 1
ATOM 538 C C . VAL A 1 92 ? -2.052 -16.919 5.802 1.00 59.98 1001 VAL A C 1
ATOM 539 O O . VAL A 1 92 ? -1.936 -16.714 7.015 1.00 61.61 1001 VAL A O 1
ATOM 543 N N . THR A 1 93 ? -2.081 -15.940 4.901 1.00 60.75 1002 THR A N 1
ATOM 544 C CA . THR A 1 93 ? -1.985 -14.530 5.260 1.00 63.01 1002 THR A CA 1
ATOM 545 C C . THR A 1 93 ? -3.243 -13.816 4.791 1.00 58.91 1002 THR A C 1
ATOM 546 O O . THR A 1 93 ? -3.569 -13.844 3.600 1.00 60.88 1002 THR A O 1
ATOM 550 N N . LEU A 1 94 ? -3.943 -13.179 5.724 1.00 59.71 1003 LEU A N 1
ATOM 551 C CA . LEU A 1 94 ? -5.147 -12.420 5.423 1.00 71.18 1003 LEU A CA 1
ATOM 552 C C . LEU A 1 94 ? -4.880 -10.935 5.621 1.00 72.28 1003 LEU A C 1
ATOM 553 O O . LEU A 1 94 ? -4.262 -10.536 6.614 1.00 74.23 1003 LEU A O 1
ATOM 558 N N . ARG A 1 95 ? -5.334 -10.124 4.670 1.00 78.38 1004 ARG A N 1
ATOM 559 C CA . ARG A 1 95 ? -5.353 -8.675 4.818 1.00 89.65 1004 ARG A CA 1
ATOM 560 C C . ARG A 1 95 ? -6.759 -8.285 5.261 1.00 90.38 1004 ARG A C 1
ATOM 561 O O . ARG A 1 95 ? -7.727 -8.494 4.521 1.00 83.50 1004 ARG A O 1
ATOM 569 N N . ILE A 1 96 ? -6.873 -7.745 6.476 1.00 93.61 1005 ILE A N 1
ATOM 570 C CA . ILE A 1 96 ? -8.140 -7.657 7.187 1.00 96.01 1005 ILE A CA 1
ATOM 571 C C . ILE A 1 96 ? -8.404 -6.209 7.596 1.00 107.68 1005 ILE A C 1
ATOM 572 O O . ILE A 1 96 ? -7.591 -5.314 7.372 1.00 99.71 1005 ILE A O 1
ATOM 577 N N . ILE A 1 97 ? -9.569 -6.000 8.207 1.00 110.38 1006 ILE A N 1
ATOM 578 C CA . ILE A 1 97 ? -9.998 -4.725 8.783 1.00 107.34 1006 ILE A CA 1
ATOM 579 C C . ILE A 1 97 ? -10.732 -5.033 10.082 1.00 130.81 1006 ILE A C 1
ATOM 580 O O . ILE A 1 97 ? -11.701 -5.805 10.067 1.00 141.39 1006 ILE A O 1
ATOM 585 N N . PRO A 1 98 ? -10.332 -4.466 11.217 1.00 147.59 1007 PRO A N 1
ATOM 586 C CA . PRO A 1 98 ? -10.970 -4.831 12.487 1.00 165.34 1007 PRO A CA 1
ATOM 587 C C . PRO A 1 98 ? -12.388 -4.287 12.601 1.00 181.23 1007 PRO A C 1
ATOM 588 O O . PRO A 1 98 ? -12.811 -3.393 11.864 1.00 196.09 1007 PRO A O 1
ATOM 592 N N . GLN A 1 99 ? -13.124 -4.852 13.555 1.00 180.90 1008 GLN A N 1
ATOM 593 C CA . GLN A 1 99 ? -14.499 -4.441 13.829 1.00 181.60 1008 GLN A CA 1
ATOM 594 C C . GLN A 1 99 ? -14.924 -4.878 15.229 1.00 185.26 1008 GLN A C 1
ATOM 595 O O . GLN A 1 99 ? -15.967 -5.508 15.406 1.00 177.85 1008 GLN A O 1
ATOM 597 N N . PHE B 2 11 ? -29.953 -15.780 6.870 1.00 114.38 1754 PHE B N 1
ATOM 598 C CA . PHE B 2 11 ? -30.430 -15.536 5.514 1.00 114.91 1754 PHE B CA 1
ATOM 599 C C . PHE B 2 11 ? -30.154 -16.733 4.608 1.00 114.63 1754 PHE B C 1
ATOM 600 O O . PHE B 2 11 ? -29.681 -17.776 5.063 1.00 79.96 1754 PHE B O 1
ATOM 602 N N . GLY B 2 12 ? -30.459 -16.575 3.322 1.00 126.82 1755 GLY B N 1
ATOM 603 C CA . GLY B 2 12 ? -30.225 -17.623 2.347 1.00 109.59 1755 GLY B CA 1
ATOM 604 C C . GLY B 2 12 ? -29.183 -17.239 1.318 1.00 98.67 1755 GLY B C 1
ATOM 605 O O . GLY B 2 12 ? -28.731 -18.079 0.534 1.00 102.11 1755 GLY B O 1
ATOM 606 N N . GLU B 2 13 ? -28.798 -15.962 1.308 1.00 91.18 1756 GLU B N 1
ATOM 607 C CA . GLU B 2 13 ? -27.759 -15.456 0.421 1.00 70.14 1756 GLU B CA 1
ATOM 608 C C . GLU B 2 13 ? -26.412 -15.344 1.125 1.00 69.58 1756 GLU B C 1
ATOM 609 O O . GLU B 2 13 ? -25.609 -14.461 0.802 1.00 70.79 1756 GLU B O 1
ATOM 611 N N . GLU B 2 14 ? -26.151 -16.227 2.085 1.00 72.08 1757 GLU B N 1
ATOM 612 C CA . GLU B 2 14 ? -24.923 -16.208 2.862 1.00 64.73 1757 GLU B CA 1
ATOM 613 C C . GLU B 2 14 ? -24.277 -17.586 2.840 1.00 78.50 1757 GLU B C 1
ATOM 614 O O . GLU B 2 14 ? -24.957 -18.608 2.707 1.00 78.73 1757 GLU B O 1
ATOM 616 N N . ARG B 2 15 ? -22.952 -17.601 2.971 1.00 83.07 1758 ARG B N 1
ATOM 617 C CA . ARG B 2 15 ? -22.175 -18.834 2.976 1.00 57.44 1758 ARG B CA 1
ATOM 618 C C . ARG B 2 15 ? -21.188 -18.778 4.131 1.00 45.35 1758 ARG B C 1
ATOM 619 O O . ARG B 2 15 ? -20.331 -17.890 4.170 1.00 44.13 1758 ARG B O 1
ATOM 627 N N . GLU B 2 16 ? -21.309 -19.718 5.063 1.00 40.18 1759 GLU B N 1
ATOM 628 C CA . GLU B 2 16 ? -20.358 -19.882 6.153 1.00 46.80 1759 GLU B CA 1
ATOM 629 C C . GLU B 2 16 ? -19.640 -21.212 5.985 1.00 46.76 1759 GLU B C 1
ATOM 630 O O . GLU B 2 16 ? -20.286 -22.256 5.840 1.00 34.31 1759 GLU B O 1
ATOM 636 N N . SER B 2 17 ? -18.310 -21.173 6.009 1.00 46.32 1760 SER B N 1
ATOM 637 C CA . SER B 2 17 ? -17.511 -22.388 5.928 1.00 48.58 1760 SER B CA 1
ATOM 638 C C . SER B 2 17 ? -16.254 -22.199 6.761 1.00 38.68 1760 SER B C 1
ATOM 639 O O . SER B 2 17 ? -15.578 -21.174 6.635 1.00 36.63 1760 SER B O 1
ATOM 642 N N . ILE B 2 18 ? -15.955 -23.178 7.625 1.00 42.06 1761 ILE B N 1
ATOM 643 C CA . ILE B 2 18 ? -14.798 -23.096 8.509 1.00 57.79 1761 ILE B CA 1
ATOM 644 C C . ILE B 2 18 ? -13.569 -23.588 7.757 1.00 50.23 1761 ILE B C 1
ATOM 645 O O . ILE B 2 18 ? -13.664 -24.380 6.813 1.00 34.92 1761 ILE B O 1
ATOM 650 N N . LEU B 2 19 ? -12.403 -23.097 8.167 1.00 56.38 1762 LEU B N 1
ATOM 651 C CA . LEU B 2 19 ? -11.148 -23.440 7.503 1.00 48.30 1762 LEU B CA 1
ATOM 652 C C . LEU B 2 19 ? -10.037 -23.722 8.513 1.00 47.99 1762 LEU B C 1
ATOM 653 O O . LEU B 2 19 ? -10.119 -24.668 9.297 1.00 58.27 1762 LEU B O 1
#

Nearest PDB structures (foldseek):
  7d6f-assembly1_A  TM=1.012E+00  e=1.395E-17  Mus musculus
  4q2n-assembly3_F  TM=8.901E-01  e=6.691E-07  Homo sapiens
  5glj-assembly1_B  TM=8.745E-01  e=4.356E-07  Homo sapiens
  2jik-assembly2_B  TM=8.654E-01  e=1.093E-06  Homo sapiens
  3rl7-assembly2_B  TM=8.618E-01  e=2.742E-06  Homo sapiens

B-factor: mean 90.63, std 37.14, range [33.88, 219.29]

Secondary structure (DSSP, 8-state):
--EEEEEE--SSS---EEEEE----S----EEEEE-TTSHHHHH----TTPBP-EESS-B-TTS-HHHHHHHHHTS-SEEEEEE---/--S-EEEE-

InterPro domains:
  IPR001202 WW domain [PF00397] (303-332)
  IPR001202 WW domain [PS01159] (307-332)
  IPR001202 WW domain [PS01159] (353-378)
  IPR001202 WW domain [PS50020] (301-334)
  IPR001202 WW domain [PS50020] (347-380)
  IPR001202 WW domain [SM00456] (302-334)
  IPR001202 WW domain [SM00456] (348-380)
  IPR001202 WW domain [cd00201] (304-334)
  IPR001202 WW domain [cd00201] (350-380)
  IPR001478 PDZ domain [PF00595] (20-96)
  IPR001478 PDZ domain [PF00595] (427-494)
  IPR001478 PDZ domain [PF00595] (607-668)
  IPR001478 PDZ domain [PF00595] (780-857)
  IPR001478 PDZ domain [PF00595] (920-1005)
  IPR001478 PDZ domain [PF00595] (1140-1217)
  IPR001478 PDZ domain [PS50106] (17-101)
  IPR001478 PDZ domain [PS50106] (425-494)
  IPR001478 PDZ domain [PS50106] (604-667)
  IPR001478 PDZ domain [PS50106] (777-859)
  IPR001478 PDZ domain [PS50106] (919-1009)

Sequence (96 aa):
QTSDVVIHRKENEGFGFVIISSLATITVPHKIGRIIDGSPADRCAKLKVGDRILAVNGQSIINMPHADIVKLIKDAGLSVTLRIIPQFGEERESIL

Radius of gyration: 12.21 Å; Cα contacts (8 Å, |Δi|>4): 207; chains: 2; bounding box: 31×33×27 Å

Organism: Mus musculus (NCBI:txid10090)

GO terms:
  GO:0005515 protein binding (F, IPI)
  GO:0070697 activin receptor binding (F, IPI)
  GO:0007165 signal transduction (P, IPI)
  GO:0030425 dendrite (C, IDA)
  GO:2000809 positive regulation of synaptic vesicle clustering (P, IDA)
  GO:0097118 neuroligin clustering involved in postsynaptic membrane assembly (P, IDA)
  GO:0097546 ciliary base (C, IDA)
  GO:0001750 photoreceptor outer segment (C, IDA)
  GO:0001917 photoreceptor inner segment (C, IDA)
  GO:0005737 cytoplasm (C, IDA)
  GO:0005814 centriole (C, IDA)
  GO:0005886 plasma membrane (C, IDA)
  GO:0032926 negative regulation of activin receptor signaling pathway (P, IDA)
  GO:0060395 SMAD protein signal transduction (P, IDA)
  GO:0072583 clathrin-dependent endocytosis (P, IMP)
  GO:0070699 type II activin receptor binding (F, IPI)
  GO:0046332 SMAD binding (F, IPI)

Solvent-accessible surface area: 5118 Å² total; per-residue (Å²): 116,73,55,81,15,71,0,116,50,51,140,110,51,30,6,4,0,7,0,40,5,69,122,86,105,106,61,76,30,4,22,4,32,47,40,87,89,64,7,2,0,66,156,58,74,54,11,44,84,29,1,16,0,46,1,0,60,62,93,71,0,44,118,42,80,26,71,74,0,40,62,40,4,77,128,32,26,83,51,0,38,0,78,3,64,78,109,142,71,65,40,135,124,32,109,33